Protein AF-A0A0F2N9I6-F1 (afdb_monomer)

Foldseek 3Di:
DVVVVVQLVVLLVVLLVVLCVVCVVVVHNVCSVVSSVVSSVVLVVCVVVVHDSDDDPVVPPPPPPPPPPPPCPPVNVVVVVVLLVLDDPVLSVLVVVQVPDPDRDDLVRSCVVVVHDSVVSVVSVVVSVVSSVVVVD

Mean predicted aligned error: 17.13 Å

Nearest PDB structures (foldseek):
  6lts-assembly1_F  TM=4.544E-01  e=5.034E-02  Thermus thermophilus HB8
  3f72-assembly3_E  TM=7.074E-01  e=1.226E+00  Staphylococcus aureus

Radius of gyration: 26.49 Å; Cα contacts (8 Å, |Δi|>4): 75; chains: 1; bounding box: 54×30×66 Å

Secondary structure (DSSP, 8-state):
--HHHHHHHHHHHHHHHHHHHHHHHTT-GGGHHHHHHHHHHHHHHHHHTT------GGG--------------HHHHHHHHHHGGGS-HHHHHHHHHHHT-SS---HHHHHHHTT--HHHHHHHHHHHHHHHHHH--

pLDDT: mean 81.35, std 15.27, range [44.94, 95.0]

Sequence (137 aa):
MVGDYEDLYQEAAIASVKALITSRKKESPERFIPFFRVIFKTSCIKLASGIQTVHCLEDYLLLCPEEPNEETSEPENIEIEQALQAVSKRQREICRWLLQQSTPASTPDIAREFNISRRHACRVVSESIQKIEGAIR

Solvent-accessible surface area (backbone atoms only — n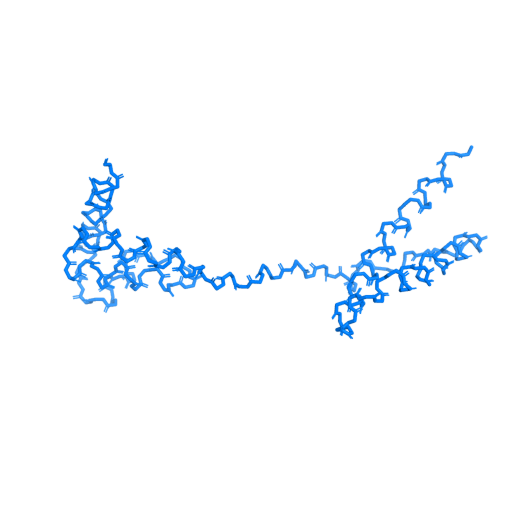ot comparable to full-atom values): 7940 Å² total; per-residue (Å²): 128,70,63,68,56,55,53,50,50,52,44,44,52,54,21,46,54,54,13,49,53,50,15,57,78,64,80,35,67,88,44,26,64,63,43,22,54,55,45,30,52,51,42,53,53,32,50,77,66,74,39,82,71,80,74,66,74,80,84,58,72,73,70,66,75,73,67,71,76,72,70,68,49,72,68,56,55,52,53,51,57,55,49,44,63,58,41,56,73,72,52,35,55,53,51,53,55,59,73,68,47,96,55,94,79,48,51,64,53,52,10,63,75,70,73,44,54,49,68,55,35,47,50,49,51,56,54,44,51,54,36,35,62,64,67,76,110

Structure (mmCIF, N/CA/C/O backbone):
data_AF-A0A0F2N9I6-F1
#
_entry.id   AF-A0A0F2N9I6-F1
#
loop_
_atom_site.group_PDB
_atom_site.id
_atom_site.type_symbol
_atom_site.label_atom_id
_atom_site.label_alt_id
_atom_site.label_comp_id
_atom_site.label_asym_id
_atom_site.label_entity_id
_atom_site.label_seq_id
_atom_site.pdbx_PDB_ins_code
_atom_site.Cartn_x
_atom_site.Cartn_y
_atom_site.Cartn_z
_atom_site.occupancy
_atom_site.B_iso_or_equiv
_atom_site.auth_seq_id
_atom_site.auth_comp_id
_atom_site.auth_asym_id
_atom_site.auth_atom_id
_atom_site.pdbx_PDB_model_num
ATOM 1 N N . MET A 1 1 ? 30.137 15.015 -30.530 1.00 50.88 1 MET A N 1
ATOM 2 C CA . MET A 1 1 ? 28.817 14.396 -30.754 1.00 50.88 1 MET A CA 1
ATOM 3 C C . MET A 1 1 ? 28.275 14.022 -29.386 1.00 50.88 1 MET A C 1
ATOM 5 O O . MET A 1 1 ? 28.799 13.103 -28.783 1.00 50.88 1 MET A O 1
ATOM 9 N N . VAL A 1 2 ? 27.383 14.847 -28.831 1.00 45.75 2 VAL A N 1
ATOM 10 C CA . VAL A 1 2 ? 26.828 14.687 -27.467 1.00 45.75 2 VAL A CA 1
ATOM 11 C C . VAL A 1 2 ? 25.482 13.943 -27.501 1.00 45.75 2 VAL A C 1
ATOM 13 O O . VAL A 1 2 ? 25.128 13.307 -26.519 1.00 45.75 2 VAL A O 1
ATOM 16 N N . GLY A 1 3 ? 24.789 13.943 -28.652 1.00 57.62 3 GLY A N 1
ATOM 17 C CA . GLY A 1 3 ? 23.528 13.212 -28.856 1.00 57.62 3 GLY A CA 1
ATOM 18 C C . GLY A 1 3 ? 23.676 11.697 -28.698 1.00 57.62 3 GLY A C 1
ATOM 19 O O . GLY A 1 3 ? 22.945 11.097 -27.925 1.00 57.62 3 GLY A O 1
ATOM 20 N N . ASP A 1 4 ? 24.709 11.104 -29.303 1.00 69.88 4 ASP A N 1
ATOM 21 C CA . ASP A 1 4 ? 24.902 9.647 -29.298 1.00 69.88 4 ASP A CA 1
ATOM 22 C C . ASP A 1 4 ? 25.064 9.043 -27.892 1.00 69.88 4 ASP A C 1
ATOM 24 O O . ASP A 1 4 ? 24.695 7.893 -27.666 1.00 69.88 4 ASP A O 1
ATOM 28 N N . TYR A 1 5 ? 25.632 9.789 -26.937 1.00 78.25 5 TYR A N 1
ATOM 29 C CA . TYR A 1 5 ? 25.841 9.286 -25.575 1.00 78.25 5 TYR A CA 1
ATOM 30 C C . TYR A 1 5 ? 24.554 9.316 -24.746 1.00 78.25 5 TYR A C 1
ATOM 32 O O . TYR A 1 5 ? 24.258 8.350 -24.044 1.00 78.25 5 TYR A O 1
ATOM 40 N N . GLU A 1 6 ? 23.783 10.398 -24.852 1.00 82.88 6 GLU A N 1
ATOM 41 C CA . GLU A 1 6 ? 22.491 10.518 -24.173 1.00 82.88 6 GLU A CA 1
ATOM 42 C C . GLU A 1 6 ? 21.480 9.508 -24.721 1.00 82.88 6 GLU A C 1
ATOM 44 O O . GLU A 1 6 ? 20.796 8.845 -23.942 1.00 82.88 6 GLU A O 1
ATOM 49 N N . ASP A 1 7 ? 21.462 9.292 -26.038 1.00 82.12 7 ASP A N 1
ATOM 50 C CA . ASP A 1 7 ? 20.601 8.290 -26.672 1.00 82.12 7 ASP A CA 1
ATOM 51 C C . ASP A 1 7 ? 20.946 6.872 -26.186 1.00 82.12 7 ASP A C 1
ATOM 53 O O . ASP A 1 7 ? 20.066 6.086 -25.827 1.00 82.12 7 ASP A O 1
ATOM 57 N N . LEU A 1 8 ? 22.241 6.545 -26.088 1.00 86.12 8 LEU A N 1
ATOM 58 C CA . LEU A 1 8 ? 22.693 5.267 -25.531 1.00 86.12 8 LEU A CA 1
ATOM 59 C C . LEU A 1 8 ? 22.327 5.114 -24.052 1.00 86.12 8 LEU A C 1
ATOM 61 O O . LEU A 1 8 ? 21.937 4.024 -23.628 1.00 86.12 8 LEU A O 1
ATOM 65 N N . TYR A 1 9 ? 22.454 6.180 -23.262 1.00 88.62 9 TYR A N 1
ATOM 66 C CA . TYR A 1 9 ? 22.112 6.159 -21.844 1.00 88.62 9 TYR A CA 1
ATOM 67 C C . TYR A 1 9 ? 20.609 5.943 -21.629 1.00 88.62 9 TYR A C 1
ATOM 69 O O . TYR A 1 9 ? 20.208 5.095 -20.827 1.00 88.62 9 TYR A O 1
ATOM 77 N N . GLN A 1 10 ? 19.771 6.642 -22.395 1.00 86.69 10 GLN A N 1
ATOM 78 C CA . GLN A 1 10 ? 18.320 6.478 -22.355 1.00 86.69 10 GLN A CA 1
ATOM 79 C C . GLN A 1 10 ? 17.898 5.070 -22.788 1.00 86.69 10 GLN A C 1
ATOM 81 O O . GLN A 1 10 ? 17.104 4.426 -22.097 1.00 86.69 10 GLN A O 1
ATOM 86 N N . GLU A 1 11 ? 18.480 4.532 -23.861 1.00 87.06 11 GLU A N 1
ATOM 87 C CA . GLU A 1 11 ? 18.209 3.153 -24.277 1.00 87.06 11 GLU A CA 1
ATOM 88 C C . GLU A 1 11 ? 18.671 2.125 -23.241 1.00 87.06 11 GLU A C 1
ATOM 90 O O . GLU A 1 11 ? 18.000 1.109 -23.039 1.00 87.06 11 GLU A O 1
ATOM 95 N N . ALA A 1 12 ? 19.774 2.378 -22.532 1.00 90.88 12 ALA A N 1
ATOM 96 C CA . ALA A 1 12 ? 20.212 1.523 -21.434 1.00 90.88 12 ALA A CA 1
ATOM 97 C C . ALA A 1 12 ? 19.216 1.564 -20.266 1.00 90.88 12 ALA A C 1
ATOM 99 O O . ALA A 1 12 ? 18.872 0.517 -19.709 1.00 90.88 12 ALA A O 1
ATOM 100 N N . ALA A 1 13 ? 18.695 2.739 -19.914 1.00 90.62 13 ALA A N 1
ATOM 101 C CA . ALA A 1 13 ? 17.681 2.872 -18.872 1.00 90.62 13 ALA A CA 1
ATOM 102 C C . ALA A 1 13 ? 16.390 2.118 -19.244 1.00 90.62 13 ALA A C 1
ATOM 104 O O . ALA A 1 13 ? 15.904 1.288 -18.470 1.00 90.62 13 ALA A O 1
ATOM 105 N N . ILE A 1 14 ? 15.890 2.310 -20.468 1.00 88.56 14 ILE A N 1
ATOM 106 C CA . ILE A 1 14 ? 14.700 1.617 -20.982 1.00 88.56 14 ILE A CA 1
ATOM 107 C C . ILE A 1 14 ? 14.922 0.099 -21.011 1.00 88.56 14 ILE A C 1
ATOM 109 O O . ILE A 1 14 ? 14.067 -0.672 -20.563 1.00 88.56 14 ILE A O 1
ATOM 113 N N . ALA A 1 15 ? 16.074 -0.356 -21.509 1.00 90.50 15 ALA A N 1
ATOM 114 C CA . ALA A 1 15 ? 16.402 -1.775 -21.566 1.00 90.50 15 ALA A CA 1
ATOM 115 C C . ALA A 1 15 ? 16.494 -2.407 -20.172 1.00 90.50 15 ALA A C 1
ATOM 117 O O . ALA A 1 15 ? 16.074 -3.552 -19.995 1.00 90.50 15 ALA A O 1
ATOM 118 N N . SER A 1 16 ? 16.992 -1.665 -19.180 1.00 91.38 16 SER A N 1
ATOM 119 C CA . SER A 1 16 ? 17.073 -2.113 -17.784 1.00 91.38 16 SER A CA 1
ATOM 120 C C . SER A 1 16 ? 15.684 -2.343 -17.197 1.00 91.38 16 SER A C 1
ATOM 122 O O . SER A 1 16 ? 15.416 -3.404 -16.634 1.00 91.38 16 SER A O 1
ATOM 124 N N . VAL A 1 17 ? 14.761 -1.404 -17.404 1.00 90.62 17 VAL A N 1
ATOM 125 C CA . VAL A 1 17 ? 13.373 -1.535 -16.938 1.00 90.62 17 VAL A CA 1
ATOM 126 C C . VAL A 1 17 ? 12.667 -2.707 -17.628 1.00 90.62 17 VAL A C 1
ATOM 128 O O . VAL A 1 17 ? 12.058 -3.545 -16.962 1.00 90.62 17 VAL A O 1
ATOM 131 N N . LYS A 1 18 ? 12.813 -2.850 -18.952 1.00 88.88 18 LYS A N 1
ATOM 132 C CA . LYS A 1 18 ? 12.252 -3.994 -19.696 1.00 88.88 18 LYS A CA 1
ATOM 133 C C . LYS A 1 18 ? 12.823 -5.331 -19.216 1.00 88.88 18 LYS A C 1
ATOM 135 O O . LYS A 1 18 ? 12.078 -6.309 -19.102 1.00 88.88 18 LYS A O 1
ATOM 140 N N . ALA A 1 19 ? 14.120 -5.384 -18.918 1.00 90.31 19 ALA A N 1
ATOM 141 C CA . ALA A 1 19 ? 14.773 -6.577 -18.392 1.00 90.31 19 ALA A CA 1
ATOM 142 C C . ALA A 1 19 ? 14.267 -6.946 -16.996 1.00 90.31 19 ALA A C 1
ATOM 144 O O . ALA A 1 19 ? 14.024 -8.125 -16.749 1.00 90.31 19 ALA A O 1
ATOM 145 N N . LEU A 1 20 ? 14.044 -5.957 -16.124 1.00 89.94 20 LEU A N 1
ATOM 146 C CA . LEU A 1 20 ? 13.479 -6.151 -14.788 1.00 89.94 20 LEU A CA 1
ATOM 147 C C . LEU A 1 20 ? 12.052 -6.705 -14.850 1.00 89.94 20 LEU A C 1
ATOM 149 O O . LEU A 1 20 ? 11.730 -7.684 -14.181 1.00 89.94 20 LEU A O 1
ATOM 153 N N . ILE A 1 21 ? 11.198 -6.111 -15.686 1.00 87.44 21 ILE A N 1
ATOM 154 C CA . ILE A 1 21 ? 9.820 -6.585 -15.873 1.00 87.44 21 ILE A CA 1
ATOM 155 C C . ILE A 1 21 ? 9.828 -8.015 -16.421 1.00 87.44 21 ILE A C 1
ATOM 157 O O . ILE A 1 21 ? 9.075 -8.866 -15.954 1.00 87.44 21 ILE A O 1
ATOM 161 N N . THR A 1 22 ? 10.692 -8.299 -17.397 1.00 87.31 22 THR A N 1
ATOM 162 C CA . THR A 1 22 ? 10.774 -9.625 -18.024 1.00 87.31 22 THR A CA 1
ATOM 163 C C . THR A 1 22 ? 11.303 -10.683 -17.061 1.00 87.31 22 THR A C 1
ATOM 165 O O . THR A 1 22 ? 10.758 -11.785 -17.027 1.00 87.31 22 THR A O 1
ATOM 168 N N . SER A 1 23 ? 12.335 -10.370 -16.271 1.00 89.00 23 SER A N 1
ATOM 169 C CA . SER A 1 23 ? 12.891 -11.307 -15.291 1.00 89.00 23 SER A CA 1
ATOM 170 C C . SER A 1 23 ? 11.887 -11.623 -14.184 1.00 89.00 23 SER A C 1
ATOM 172 O O . SER A 1 23 ? 11.768 -12.788 -13.811 1.00 89.00 23 SER A O 1
ATOM 174 N N . ARG A 1 24 ? 11.106 -10.628 -13.734 1.00 87.06 24 ARG A N 1
ATOM 175 C CA . ARG A 1 24 ? 10.003 -10.820 -12.780 1.00 87.06 24 ARG A CA 1
ATOM 176 C C . ARG A 1 24 ? 8.855 -11.644 -13.366 1.00 87.06 24 ARG A C 1
ATOM 178 O O . ARG A 1 24 ? 8.474 -12.639 -12.766 1.00 87.06 24 ARG A O 1
ATOM 185 N N . LYS A 1 25 ? 8.348 -11.293 -14.557 1.00 84.81 25 LYS A N 1
ATOM 186 C CA . LYS A 1 25 ? 7.247 -12.025 -15.226 1.00 84.81 25 LYS A CA 1
ATOM 187 C C . LYS A 1 25 ? 7.574 -13.494 -15.512 1.00 84.81 25 LYS A C 1
ATOM 189 O O . LYS A 1 25 ? 6.661 -14.294 -15.668 1.00 84.81 25 LYS A O 1
ATOM 194 N N . LYS A 1 26 ? 8.858 -13.834 -15.647 1.00 86.75 26 LYS A N 1
ATOM 195 C CA . LYS A 1 26 ? 9.337 -15.201 -15.894 1.00 86.75 26 LYS A CA 1
ATOM 196 C C . LYS A 1 26 ? 9.847 -15.913 -14.638 1.00 86.75 26 LYS A C 1
ATOM 198 O O . LYS A 1 26 ? 10.435 -16.978 -14.783 1.00 86.75 26 LYS A O 1
ATOM 203 N N . GLU A 1 27 ? 9.670 -15.315 -13.457 1.00 87.56 27 GLU A N 1
ATOM 204 C CA . GLU A 1 27 ? 10.126 -15.862 -12.168 1.00 87.56 27 GLU A CA 1
ATOM 205 C C . GLU A 1 27 ? 11.622 -16.238 -12.161 1.00 87.56 27 GLU A C 1
ATOM 207 O O . GLU A 1 27 ? 12.051 -17.178 -11.502 1.00 87.56 27 GLU A O 1
ATOM 212 N N . SER A 1 28 ? 12.437 -15.493 -12.914 1.00 89.94 28 SER A N 1
ATOM 213 C CA . SER A 1 28 ? 13.867 -15.769 -13.112 1.00 89.94 28 SER A CA 1
ATOM 214 C C . SER A 1 28 ? 14.706 -14.503 -12.874 1.00 89.94 28 SER A C 1
ATOM 216 O O . SER A 1 28 ? 15.226 -13.915 -13.836 1.00 89.94 28 SER A O 1
ATOM 218 N N . PRO A 1 29 ? 14.794 -13.999 -11.628 1.00 85.88 29 PRO A N 1
ATOM 219 C CA . PRO A 1 29 ? 15.498 -12.756 -11.304 1.00 85.88 29 PRO A CA 1
ATOM 220 C C . PRO A 1 29 ? 16.995 -12.807 -11.649 1.00 85.88 29 PRO A C 1
ATOM 222 O O . PRO A 1 29 ? 17.562 -11.810 -12.096 1.00 85.88 29 PRO A O 1
ATOM 225 N N . GLU A 1 30 ? 17.624 -13.978 -11.548 1.00 92.12 30 GLU A N 1
ATOM 226 C CA . GLU A 1 30 ? 19.026 -14.227 -11.895 1.00 92.12 30 GLU A CA 1
ATOM 227 C C . GLU A 1 30 ? 19.333 -13.985 -13.383 1.00 92.12 30 GLU A C 1
ATOM 229 O O . GLU A 1 30 ? 20.476 -13.723 -13.765 1.00 92.12 30 GLU A O 1
ATOM 234 N N . ARG A 1 31 ? 18.304 -14.008 -14.241 1.00 91.50 31 ARG A N 1
ATOM 235 C CA . ARG A 1 31 ? 18.424 -13.757 -15.685 1.00 91.50 31 ARG A CA 1
ATOM 236 C C . ARG A 1 31 ? 18.288 -12.288 -16.072 1.00 91.50 31 ARG A C 1
ATOM 238 O O . ARG A 1 31 ? 18.323 -11.985 -17.266 1.00 91.50 31 ARG A O 1
ATOM 245 N N . PHE A 1 32 ? 18.197 -11.372 -15.106 1.00 93.50 32 PHE A N 1
ATOM 246 C CA . PHE A 1 32 ? 18.143 -9.930 -15.366 1.00 93.50 32 PHE A CA 1
ATOM 247 C C . PHE A 1 32 ? 19.265 -9.461 -16.307 1.00 93.50 32 PHE A C 1
ATOM 249 O O . PHE A 1 32 ? 18.986 -8.874 -17.350 1.00 93.50 32 PHE A O 1
ATOM 256 N N . ILE A 1 33 ? 20.527 -9.775 -15.986 1.00 94.62 33 ILE A N 1
ATOM 257 C CA . ILE A 1 33 ? 21.689 -9.343 -16.781 1.00 94.62 33 ILE A CA 1
ATOM 258 C C . ILE A 1 33 ? 21.649 -9.909 -18.216 1.00 94.62 33 ILE A C 1
ATOM 260 O O . ILE A 1 33 ? 21.830 -9.134 -19.160 1.00 94.62 33 ILE A O 1
ATOM 264 N N . PRO A 1 34 ? 21.387 -11.215 -18.435 1.00 94.31 34 PRO A N 1
ATOM 265 C CA . PRO A 1 34 ? 21.140 -11.752 -19.773 1.00 94.31 34 PRO A CA 1
ATOM 266 C C . PRO A 1 34 ? 20.025 -11.035 -20.547 1.00 94.31 34 PRO A C 1
ATOM 268 O O . PRO A 1 34 ? 20.234 -10.684 -21.710 1.00 94.31 34 PRO A O 1
ATOM 271 N N . PHE A 1 35 ? 18.868 -10.778 -19.923 1.00 91.81 35 PHE A N 1
ATOM 272 C CA . PHE A 1 35 ? 17.762 -10.074 -20.581 1.00 91.81 35 PHE A CA 1
ATOM 273 C C . PHE A 1 35 ? 18.142 -8.642 -20.950 1.00 91.81 35 PHE A C 1
ATOM 275 O O . PHE A 1 35 ? 17.936 -8.234 -22.093 1.00 91.81 35 PHE A O 1
ATOM 282 N N . PHE A 1 36 ? 18.766 -7.913 -20.025 1.00 94.75 36 PHE A N 1
ATOM 283 C CA . PHE A 1 36 ? 19.256 -6.561 -20.264 1.00 94.75 36 PHE A CA 1
ATOM 284 C C . PHE A 1 36 ? 20.200 -6.508 -21.464 1.00 94.75 36 PHE A C 1
ATOM 286 O O . PHE A 1 36 ? 19.981 -5.721 -22.381 1.00 94.75 36 PHE A O 1
ATOM 293 N N . ARG A 1 37 ? 21.205 -7.392 -21.512 1.00 95.00 37 ARG A N 1
ATOM 294 C CA . ARG A 1 37 ? 22.183 -7.424 -22.610 1.00 95.00 37 ARG A CA 1
ATOM 295 C C . ARG A 1 37 ? 21.523 -7.619 -23.970 1.00 95.00 37 ARG A C 1
ATOM 297 O O . ARG A 1 37 ? 21.895 -6.938 -24.921 1.00 95.00 37 ARG A O 1
ATOM 304 N N . VAL A 1 38 ? 20.565 -8.540 -24.071 1.00 93.06 38 VAL A N 1
ATOM 305 C CA . VAL A 1 38 ? 19.867 -8.815 -25.336 1.00 93.06 38 VAL A CA 1
ATOM 306 C C . VAL A 1 38 ? 19.014 -7.618 -25.755 1.00 93.06 38 VAL A C 1
ATOM 308 O O . VAL A 1 38 ? 19.092 -7.191 -26.908 1.00 93.06 38 VAL A O 1
ATOM 311 N N . ILE A 1 39 ? 18.238 -7.053 -24.828 1.00 90.81 39 ILE A N 1
ATOM 312 C CA . ILE A 1 39 ? 17.344 -5.923 -25.105 1.00 90.81 39 ILE A CA 1
ATOM 313 C C . ILE A 1 39 ? 18.159 -4.687 -25.497 1.00 90.81 39 ILE A C 1
ATOM 315 O O . ILE A 1 39 ? 17.927 -4.122 -26.563 1.00 90.81 39 ILE A O 1
ATOM 319 N N . PHE A 1 40 ? 19.164 -4.325 -24.698 1.00 93.00 40 PHE A N 1
ATOM 320 C CA . PHE A 1 40 ? 19.997 -3.150 -24.940 1.00 93.00 40 PHE A CA 1
ATOM 321 C C . PHE A 1 40 ? 20.772 -3.262 -26.254 1.00 93.00 40 PHE A C 1
ATOM 323 O O . PHE A 1 40 ? 20.724 -2.356 -27.079 1.00 93.00 40 PHE A O 1
ATOM 330 N N . LYS A 1 41 ? 21.409 -4.412 -26.520 1.00 91.88 41 LYS A N 1
ATOM 331 C CA . LYS A 1 41 ? 22.122 -4.629 -27.788 1.00 91.88 41 LYS A CA 1
ATOM 332 C C . LYS A 1 41 ? 21.190 -4.492 -28.993 1.00 91.88 41 LYS A C 1
ATOM 334 O O . LYS A 1 41 ? 21.584 -3.928 -30.010 1.00 91.88 41 LYS A O 1
ATOM 339 N N . THR A 1 42 ? 19.961 -4.992 -28.879 1.00 89.50 42 THR A N 1
ATOM 340 C CA . THR A 1 42 ? 18.955 -4.874 -29.941 1.00 89.50 42 THR A CA 1
ATOM 341 C C . THR A 1 42 ? 18.551 -3.416 -30.166 1.00 89.50 42 THR A C 1
ATOM 343 O O . THR A 1 42 ? 18.464 -2.992 -31.317 1.00 89.50 42 THR A O 1
ATOM 346 N N . SER A 1 43 ? 18.357 -2.638 -29.096 1.00 87.88 43 SER A N 1
ATOM 347 C CA . SER A 1 43 ? 18.123 -1.190 -29.180 1.00 87.88 43 SER A CA 1
ATOM 348 C C . SER A 1 43 ? 19.277 -0.461 -29.869 1.00 87.88 43 SER A C 1
ATOM 350 O O . SER A 1 43 ? 19.042 0.278 -30.819 1.00 87.88 43 SER A O 1
ATOM 352 N N . CYS A 1 44 ? 20.528 -0.733 -29.487 1.00 87.94 44 CYS A N 1
ATOM 353 C CA . CYS A 1 44 ? 21.691 -0.093 -30.109 1.00 87.94 44 CYS A CA 1
ATOM 354 C C . CYS A 1 44 ? 21.806 -0.408 -31.608 1.00 87.94 44 CYS A C 1
ATOM 356 O O . CYS A 1 44 ? 22.140 0.471 -32.397 1.00 87.94 44 CYS A O 1
ATOM 358 N N . ILE A 1 45 ? 21.507 -1.646 -32.023 1.00 88.50 45 ILE A N 1
ATOM 359 C CA . ILE A 1 45 ? 21.505 -2.025 -33.447 1.00 88.50 45 ILE A CA 1
ATOM 360 C C . ILE A 1 45 ? 20.419 -1.259 -34.210 1.00 88.50 45 ILE A C 1
ATOM 362 O O . ILE A 1 45 ? 20.668 -0.789 -35.320 1.00 88.50 45 ILE A O 1
ATOM 366 N N . LYS A 1 46 ? 19.226 -1.110 -33.623 1.00 84.88 46 LYS A N 1
ATOM 367 C CA . LYS A 1 46 ? 18.130 -0.336 -34.219 1.00 84.88 46 LYS A CA 1
ATOM 368 C C . LYS A 1 46 ? 18.494 1.143 -34.357 1.00 84.88 46 LYS A C 1
ATOM 370 O O . LYS A 1 46 ? 18.364 1.663 -35.462 1.00 84.88 46 LYS A O 1
ATOM 375 N N . LEU A 1 47 ? 19.041 1.765 -33.306 1.00 84.12 47 LEU A N 1
ATOM 376 C CA . LEU A 1 47 ? 19.545 3.144 -33.353 1.00 84.12 47 LEU A CA 1
ATOM 377 C C . LEU A 1 47 ? 20.583 3.329 -34.464 1.00 84.12 47 LEU A C 1
ATOM 379 O O . LEU A 1 47 ? 20.437 4.213 -35.302 1.00 84.12 47 LEU A O 1
ATOM 383 N N . ALA A 1 48 ? 21.586 2.449 -34.529 1.00 85.88 48 ALA A N 1
ATOM 384 C CA . ALA A 1 48 ? 22.623 2.500 -35.561 1.00 85.88 48 ALA A CA 1
ATOM 385 C C . ALA A 1 48 ? 22.070 2.302 -36.985 1.00 85.88 48 ALA A C 1
ATOM 387 O O . ALA A 1 48 ? 22.678 2.744 -37.956 1.00 85.88 48 ALA A O 1
ATOM 388 N N . SER A 1 49 ? 20.911 1.652 -37.110 1.00 85.19 49 SER A N 1
ATOM 389 C CA . SER A 1 49 ? 20.207 1.447 -38.380 1.00 85.19 49 SER A CA 1
ATOM 390 C C . SER A 1 49 ? 19.220 2.576 -38.711 1.00 85.19 49 SER A C 1
ATOM 392 O O . SER A 1 49 ? 18.472 2.455 -39.678 1.00 85.19 49 SER A O 1
ATOM 394 N N . GLY A 1 50 ? 19.166 3.647 -37.908 1.00 80.31 50 GLY A N 1
ATOM 395 C CA . GLY A 1 50 ? 18.201 4.742 -38.063 1.00 80.31 50 GLY A CA 1
ATOM 396 C C . GLY A 1 50 ? 16.751 4.336 -37.776 1.00 80.31 50 GLY A C 1
ATOM 397 O O . GLY A 1 50 ? 15.821 5.046 -38.154 1.00 80.31 50 GLY A O 1
ATOM 398 N N . ILE A 1 51 ? 16.543 3.183 -37.133 1.00 79.06 51 ILE A N 1
ATOM 399 C CA . ILE A 1 51 ? 15.224 2.682 -36.757 1.00 79.06 51 ILE A CA 1
ATOM 400 C C . ILE A 1 51 ? 14.878 3.261 -35.393 1.00 79.06 51 ILE A C 1
ATOM 402 O O . ILE A 1 51 ? 15.600 3.049 -34.417 1.00 79.06 51 ILE A O 1
ATOM 406 N N . GLN A 1 52 ? 13.732 3.933 -35.316 1.00 73.25 52 GLN A N 1
ATOM 407 C CA . GLN A 1 52 ? 13.197 4.427 -34.057 1.00 73.25 52 GLN A CA 1
ATOM 408 C C . GLN A 1 52 ? 13.002 3.260 -33.074 1.00 73.25 52 GLN A C 1
ATOM 410 O O . GLN A 1 52 ? 12.273 2.301 -33.337 1.00 73.25 52 GLN A O 1
ATOM 415 N N . THR A 1 53 ? 13.692 3.321 -31.939 1.00 68.25 53 THR A N 1
ATOM 416 C CA . THR A 1 53 ? 13.669 2.302 -30.878 1.00 68.25 53 THR A CA 1
ATOM 417 C C . THR A 1 53 ? 12.423 2.373 -30.001 1.00 68.25 53 THR A C 1
ATOM 419 O O . THR A 1 53 ? 12.069 1.388 -29.343 1.00 68.25 53 THR A O 1
ATOM 422 N N . VAL A 1 54 ? 11.723 3.508 -30.030 1.00 61.84 54 VAL A N 1
ATOM 423 C CA . VAL A 1 54 ? 10.504 3.758 -29.263 1.00 61.84 54 VAL A CA 1
ATOM 424 C C . VAL A 1 54 ? 9.294 3.202 -30.015 1.00 61.84 54 VAL A C 1
ATOM 426 O O . VAL A 1 54 ? 8.663 3.891 -30.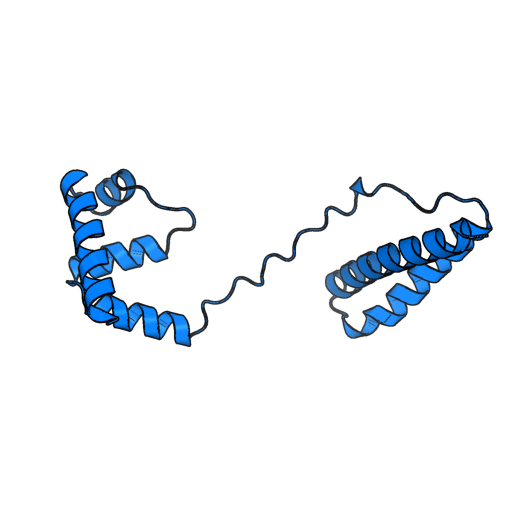808 1.00 61.84 54 VAL A O 1
ATOM 429 N N . HIS A 1 55 ? 8.946 1.945 -29.739 1.00 53.91 55 HIS A N 1
ATOM 430 C CA . HIS A 1 55 ? 7.553 1.513 -29.845 1.00 53.91 55 HIS A CA 1
ATOM 431 C C . HIS A 1 55 ? 6.898 1.805 -28.493 1.00 53.91 55 HIS A C 1
ATOM 433 O O . HIS A 1 55 ? 7.367 1.295 -27.476 1.00 53.91 55 HIS A O 1
ATOM 439 N N . CYS A 1 56 ? 5.909 2.699 -28.523 1.00 44.94 56 CYS A N 1
ATOM 440 C CA . CYS A 1 56 ? 4.970 3.111 -27.482 1.00 44.94 56 CYS A CA 1
ATOM 441 C C . CYS A 1 56 ? 5.266 2.660 -26.037 1.00 44.94 56 CYS A C 1
ATOM 443 O O . CYS A 1 56 ? 5.163 1.489 -25.678 1.00 44.94 56 CYS A O 1
ATOM 445 N N . LEU A 1 57 ? 5.481 3.653 -25.168 1.00 49.22 57 LEU A N 1
ATOM 446 C CA . LEU A 1 57 ? 5.356 3.543 -23.706 1.00 49.22 57 LEU A CA 1
ATOM 447 C C . LEU A 1 57 ? 3.964 3.051 -23.246 1.00 49.22 57 LEU A C 1
ATOM 449 O O . LEU A 1 57 ? 3.788 2.759 -22.069 1.00 49.22 57 LEU A O 1
ATOM 453 N N . GLU A 1 58 ? 2.992 2.936 -24.155 1.00 47.62 58 GLU A N 1
ATOM 454 C CA . GLU A 1 58 ? 1.601 2.568 -23.865 1.00 47.62 58 GLU A CA 1
ATOM 455 C C . GLU A 1 58 ? 1.429 1.112 -23.390 1.00 47.62 58 GLU A C 1
ATOM 457 O O . GLU A 1 58 ? 0.523 0.851 -22.604 1.00 47.62 58 GLU A O 1
ATOM 462 N N . ASP A 1 59 ? 2.332 0.184 -23.738 1.00 47.31 59 ASP A N 1
ATOM 463 C CA . ASP A 1 59 ? 2.245 -1.221 -23.280 1.00 47.31 59 ASP A CA 1
ATOM 464 C C . ASP A 1 59 ? 3.017 -1.505 -21.980 1.00 47.31 59 ASP A C 1
ATOM 466 O O . ASP A 1 59 ? 2.916 -2.589 -21.394 1.00 47.31 59 ASP A O 1
ATOM 470 N N . TYR A 1 60 ? 3.792 -0.530 -21.508 1.00 48.50 60 TYR A N 1
ATOM 471 C CA . TYR A 1 60 ? 4.462 -0.584 -20.216 1.00 48.50 60 TYR A CA 1
ATOM 472 C C . TYR A 1 60 ? 3.852 0.478 -19.312 1.00 48.50 60 TYR A C 1
ATOM 474 O O . TYR A 1 60 ? 4.544 1.374 -18.832 1.00 48.50 60 TYR A O 1
ATOM 482 N N . LEU A 1 61 ? 2.554 0.333 -19.020 1.00 49.97 61 LEU A N 1
ATOM 483 C CA . LEU A 1 61 ? 2.071 0.675 -17.688 1.00 49.97 61 LEU A CA 1
ATOM 484 C C . LEU A 1 61 ? 3.015 -0.036 -16.721 1.00 49.97 61 LEU A C 1
ATOM 486 O O . LEU A 1 61 ? 2.940 -1.252 -16.524 1.00 49.97 61 LEU A O 1
ATOM 490 N N . LEU A 1 62 ? 3.984 0.720 -16.206 1.00 49.72 62 LEU A N 1
ATOM 491 C CA . LEU A 1 62 ? 4.718 0.364 -15.016 1.00 49.72 62 LEU A CA 1
ATOM 492 C C . LEU A 1 62 ? 3.632 0.224 -13.966 1.00 49.72 62 LEU A C 1
ATOM 494 O O . LEU A 1 62 ? 3.211 1.208 -13.366 1.00 49.72 62 LEU A O 1
ATOM 498 N N . LEU A 1 63 ? 3.120 -0.997 -13.810 1.00 53.06 63 LEU A N 1
ATOM 499 C CA . LEU A 1 63 ? 2.540 -1.408 -12.556 1.00 53.06 63 LEU A CA 1
ATOM 500 C C . LEU A 1 63 ? 3.621 -1.006 -11.562 1.00 53.06 63 LEU A C 1
ATOM 502 O O . LEU A 1 63 ? 4.713 -1.591 -11.568 1.00 53.06 63 LEU A O 1
ATOM 506 N N . CYS A 1 64 ? 3.362 0.060 -10.795 1.00 49.56 64 CYS A N 1
ATOM 507 C CA . CYS A 1 64 ? 4.054 0.242 -9.535 1.00 4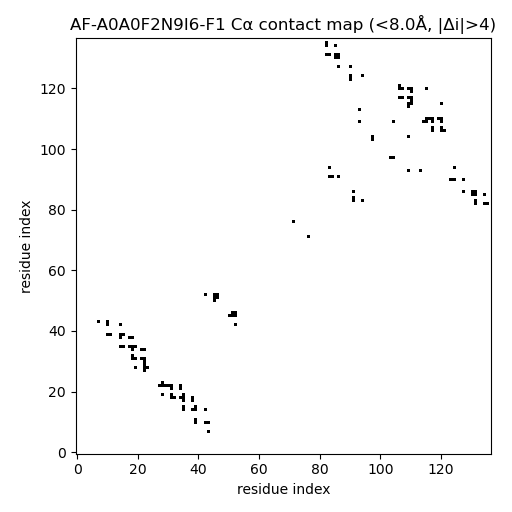9.56 64 CYS A CA 1
ATOM 508 C C . CYS A 1 64 ? 4.113 -1.155 -8.924 1.00 49.56 64 CYS A C 1
ATOM 510 O O . CYS A 1 64 ? 3.108 -1.875 -9.021 1.00 49.56 64 CYS A O 1
ATOM 512 N N . PRO A 1 65 ? 5.260 -1.588 -8.375 1.00 53.81 65 PRO A N 1
ATOM 513 C CA . PRO A 1 65 ? 5.195 -2.724 -7.484 1.00 53.81 65 PRO A CA 1
ATOM 514 C C . PRO A 1 65 ? 4.027 -2.396 -6.557 1.00 53.81 65 PRO A C 1
ATOM 516 O O . PRO A 1 65 ? 4.028 -1.329 -5.941 1.00 53.81 65 PRO A O 1
ATOM 519 N N . GLU A 1 66 ? 2.984 -3.227 -6.554 1.00 54.97 66 GLU A N 1
ATOM 520 C CA . GLU A 1 66 ? 2.229 -3.357 -5.325 1.00 54.97 66 GLU A CA 1
ATOM 521 C C . GLU A 1 66 ? 3.341 -3.600 -4.313 1.00 54.97 66 GLU A C 1
ATOM 523 O O . GLU A 1 66 ? 4.086 -4.582 -4.445 1.00 54.97 66 GLU A O 1
ATOM 528 N N . GLU A 1 67 ? 3.583 -2.596 -3.458 1.00 55.12 67 GLU A N 1
ATOM 529 C CA . GLU A 1 67 ? 4.349 -2.774 -2.232 1.00 55.12 67 GLU A CA 1
ATOM 530 C C . GLU A 1 67 ? 3.928 -4.157 -1.750 1.00 55.12 67 GLU A C 1
ATOM 532 O O . GLU A 1 67 ? 2.710 -4.382 -1.674 1.00 55.12 67 GLU A O 1
ATOM 537 N N . PRO A 1 68 ? 4.864 -5.123 -1.630 1.00 46.84 68 PRO A N 1
ATOM 538 C CA . PRO A 1 68 ? 4.499 -6.465 -1.213 1.00 46.84 68 PRO A CA 1
ATOM 539 C C . PRO A 1 68 ? 3.677 -6.237 0.028 1.00 46.84 68 PRO A C 1
ATOM 541 O O . PRO A 1 68 ? 4.228 -5.643 0.945 1.00 46.84 68 PRO A O 1
ATOM 544 N N . ASN A 1 69 ? 2.376 -6.550 -0.056 1.00 50.66 69 ASN A N 1
ATOM 545 C CA . ASN A 1 69 ? 1.377 -6.239 0.952 1.00 50.66 69 ASN A CA 1
ATOM 546 C C . ASN A 1 69 ? 2.080 -6.497 2.271 1.00 50.66 69 ASN A C 1
ATOM 548 O O . ASN A 1 69 ? 2.405 -7.664 2.507 1.00 50.66 69 ASN A O 1
ATOM 552 N N . GLU A 1 70 ? 2.525 -5.431 2.955 1.00 49.03 70 GLU A N 1
ATOM 553 C CA . GLU A 1 70 ? 3.442 -5.589 4.074 1.00 49.03 70 GLU A CA 1
ATOM 554 C C . GLU A 1 70 ? 2.580 -6.364 5.044 1.00 49.03 70 GLU A C 1
ATOM 556 O O . GLU A 1 70 ? 1.611 -5.830 5.586 1.00 49.03 70 GLU A O 1
ATOM 561 N N . GLU A 1 71 ? 2.823 -7.674 5.127 1.00 53.78 71 GLU A N 1
ATOM 562 C CA . GLU A 1 71 ? 2.296 -8.500 6.184 1.00 53.78 71 GLU A CA 1
ATOM 563 C C . GLU A 1 71 ? 2.813 -7.782 7.406 1.00 53.78 71 GLU A C 1
ATOM 565 O O . GLU A 1 71 ? 4.012 -7.833 7.682 1.00 53.78 71 GLU A O 1
ATOM 570 N N . THR A 1 72 ? 1.919 -6.982 7.995 1.00 53.69 72 THR A N 1
ATOM 571 C CA . THR A 1 72 ? 2.190 -6.036 9.065 1.00 53.69 72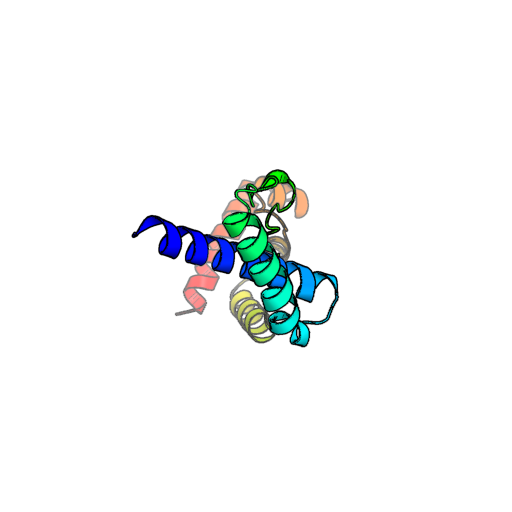 THR A CA 1
ATOM 572 C C . THR A 1 72 ? 3.099 -6.771 10.008 1.00 53.69 72 THR A C 1
ATOM 574 O O . THR A 1 72 ? 2.693 -7.813 10.540 1.00 53.69 72 THR A O 1
ATOM 577 N N . SER A 1 73 ? 4.360 -6.340 10.051 1.00 56.19 73 SER A N 1
ATOM 578 C CA . SER A 1 73 ? 5.421 -7.173 10.591 1.00 56.19 73 SER A CA 1
ATOM 579 C C . SER A 1 73 ? 4.974 -7.637 11.981 1.00 56.19 73 SER A C 1
ATOM 581 O O . SER A 1 73 ? 4.404 -6.848 12.732 1.00 56.19 73 SER A O 1
ATOM 583 N N . GLU A 1 74 ? 5.116 -8.924 12.331 1.00 57.31 74 GLU A N 1
ATOM 584 C CA . GLU A 1 74 ? 4.702 -9.417 13.660 1.00 57.31 74 GLU A CA 1
ATOM 585 C C . GLU A 1 74 ? 5.046 -8.465 14.836 1.00 57.31 74 GLU A C 1
ATOM 587 O O . GLU A 1 74 ? 4.201 -8.332 15.727 1.00 57.31 74 GLU A O 1
ATOM 592 N N . PRO A 1 75 ? 6.195 -7.743 14.857 1.00 60.06 75 PRO A N 1
ATOM 593 C CA . PRO A 1 75 ? 6.445 -6.712 15.870 1.00 60.06 75 PRO A CA 1
ATOM 594 C C . PRO A 1 75 ? 5.433 -5.548 15.892 1.00 60.06 75 PRO A C 1
ATOM 596 O O . PRO A 1 75 ? 5.022 -5.147 16.980 1.00 60.06 75 PRO A O 1
ATOM 599 N N . GLU A 1 76 ? 4.964 -5.041 14.750 1.00 64.62 76 GLU A N 1
ATOM 600 C CA . GLU A 1 76 ? 3.970 -3.953 14.683 1.00 64.62 76 GLU A CA 1
ATOM 601 C C . GLU A 1 76 ? 2.617 -4.373 15.272 1.00 64.62 76 GLU A C 1
ATOM 603 O O . GLU A 1 76 ? 1.986 -3.616 16.013 1.00 64.62 76 GLU A O 1
ATOM 608 N N . ASN A 1 77 ? 2.186 -5.613 15.025 1.00 72.81 77 ASN A N 1
ATOM 609 C CA . ASN A 1 77 ? 0.951 -6.140 15.611 1.00 72.81 77 ASN A CA 1
ATOM 610 C C . ASN A 1 77 ? 1.035 -6.253 17.144 1.00 72.81 77 ASN A C 1
ATOM 612 O O . ASN A 1 77 ? 0.041 -6.022 17.841 1.00 72.81 77 ASN A O 1
ATOM 616 N N . ILE A 1 78 ? 2.215 -6.571 17.685 1.00 76.75 78 ILE A N 1
ATOM 617 C CA . ILE A 1 78 ? 2.442 -6.641 19.135 1.00 76.75 78 ILE A CA 1
ATOM 618 C C . ILE A 1 78 ? 2.362 -5.243 19.760 1.00 76.75 78 ILE A C 1
ATOM 620 O O . ILE A 1 78 ? 1.699 -5.075 20.786 1.00 76.75 78 ILE A O 1
ATOM 624 N N . GLU A 1 79 ? 2.988 -4.238 19.147 1.00 82.81 79 GLU A N 1
ATOM 625 C CA . GLU A 1 79 ? 2.958 -2.850 19.630 1.00 82.81 79 GLU A CA 1
ATOM 626 C C . GLU A 1 79 ? 1.541 -2.258 19.594 1.00 82.81 79 GLU A C 1
ATOM 628 O O . GLU A 1 79 ? 1.095 -1.639 20.566 1.00 82.81 79 GLU A O 1
ATOM 633 N N . ILE A 1 80 ? 0.785 -2.524 18.524 1.00 83.81 80 ILE A N 1
ATOM 634 C CA . ILE A 1 80 ? -0.621 -2.117 18.402 1.00 83.81 80 ILE A CA 1
ATOM 635 C C . ILE A 1 80 ? -1.465 -2.746 19.516 1.00 83.81 80 ILE A C 1
ATOM 637 O O . ILE A 1 80 ? -2.224 -2.050 20.195 1.00 83.81 80 ILE A O 1
ATOM 641 N N . GLU A 1 81 ? -1.335 -4.054 19.752 1.00 84.88 81 GLU A N 1
ATOM 642 C CA . GLU A 1 81 ? -2.103 -4.738 20.797 1.00 84.88 81 GLU A CA 1
ATOM 643 C C . GLU A 1 81 ? -1.740 -4.257 22.209 1.00 84.88 81 GLU A C 1
ATOM 645 O O . GLU A 1 81 ? -2.620 -4.193 23.076 1.00 84.88 81 GLU A O 1
ATOM 650 N N . GLN A 1 82 ? -0.485 -3.864 22.444 1.00 85.44 82 GLN A N 1
ATOM 651 C CA . GLN A 1 82 ? -0.057 -3.235 23.695 1.00 85.44 82 GLN A CA 1
ATOM 652 C C . GLN A 1 82 ? -0.677 -1.844 23.871 1.00 85.44 82 GLN A C 1
ATOM 654 O O . GLN A 1 82 ? -1.273 -1.577 24.917 1.00 85.44 82 GLN A O 1
ATOM 659 N N . ALA A 1 83 ? -0.629 -0.987 22.848 1.00 86.06 83 ALA A N 1
ATOM 660 C CA . ALA A 1 83 ? -1.241 0.344 22.883 1.00 86.06 83 ALA A CA 1
ATOM 661 C C . ALA A 1 83 ? -2.759 0.267 23.134 1.00 86.06 83 ALA A C 1
ATOM 663 O O . ALA A 1 83 ? -3.333 1.020 23.926 1.00 86.06 83 ALA A O 1
ATOM 664 N N . LEU A 1 84 ? -3.418 -0.723 22.531 1.00 88.62 84 LEU A N 1
ATOM 665 C CA . LEU A 1 84 ? -4.837 -1.001 22.721 1.00 88.62 84 LEU A CA 1
ATOM 666 C C . LEU A 1 84 ? -5.202 -1.481 24.139 1.00 88.62 84 LEU A C 1
ATOM 668 O O . LEU A 1 84 ? -6.388 -1.455 24.499 1.00 88.62 84 LEU A O 1
ATOM 672 N N . GLN A 1 85 ? -4.236 -1.873 24.981 1.00 89.19 85 GLN A N 1
ATOM 673 C CA . GLN A 1 85 ? -4.508 -2.167 26.394 1.00 89.19 85 GLN A CA 1
ATOM 674 C C . GLN A 1 85 ? -4.926 -0.929 27.194 1.00 89.19 85 GLN A C 1
ATOM 676 O O . GLN A 1 85 ? -5.670 -1.073 28.164 1.00 89.19 85 GLN A O 1
ATOM 681 N N . ALA A 1 86 ? -4.534 0.275 26.761 1.00 88.81 86 ALA A N 1
ATOM 682 C CA . ALA A 1 86 ? -4.851 1.533 27.441 1.00 88.81 86 ALA A CA 1
ATOM 683 C C . ALA A 1 86 ? -6.342 1.921 27.377 1.00 88.81 86 ALA A C 1
ATOM 685 O O . ALA A 1 86 ? -6.816 2.764 28.146 1.00 88.81 86 ALA A O 1
ATOM 686 N N . VAL A 1 87 ? -7.107 1.315 26.464 1.00 89.94 87 VAL A N 1
ATOM 687 C CA . VAL A 1 87 ? -8.529 1.613 26.260 1.00 89.94 87 VAL A CA 1
ATOM 688 C C . VAL A 1 87 ? -9.436 0.502 26.783 1.00 89.94 87 VAL A C 1
ATOM 690 O O . VAL A 1 87 ? -9.047 -0.661 26.925 1.00 89.94 87 VAL A O 1
ATOM 693 N N . SER A 1 88 ? -10.692 0.862 27.067 1.00 91.31 88 SER A N 1
ATOM 694 C CA . SER A 1 88 ? -11.698 -0.106 27.520 1.00 91.31 88 SER A CA 1
ATOM 695 C C . SER A 1 88 ? -11.985 -1.166 26.453 1.00 91.31 88 SER A C 1
ATOM 697 O O . SER A 1 88 ? -11.805 -0.927 25.261 1.00 91.31 88 SER A O 1
ATOM 699 N N . LYS A 1 89 ? -12.513 -2.325 26.862 1.00 89.12 89 LYS A N 1
ATOM 700 C CA . LYS A 1 89 ? -12.835 -3.437 25.950 1.00 89.12 89 LYS A CA 1
ATOM 701 C C . LYS A 1 89 ? -13.684 -3.001 24.747 1.00 89.12 89 LYS A C 1
ATOM 703 O O . LYS A 1 89 ? -13.375 -3.361 23.618 1.00 89.12 89 LYS A O 1
ATOM 708 N N . ARG A 1 90 ? -14.706 -2.170 24.980 1.00 88.06 90 ARG A N 1
ATOM 709 C CA . ARG A 1 90 ? -15.590 -1.675 23.914 1.00 88.06 90 ARG A CA 1
ATOM 710 C C . ARG A 1 90 ? -14.881 -0.716 22.956 1.00 88.06 90 ARG A C 1
ATOM 712 O O . ARG A 1 90 ? -15.104 -0.775 21.755 1.00 88.06 90 ARG A O 1
ATOM 719 N N . GLN A 1 91 ? -14.021 0.154 23.483 1.00 90.69 91 GLN A N 1
ATOM 720 C CA . GLN A 1 91 ? -13.186 1.045 22.672 1.00 90.69 91 GLN A CA 1
ATOM 721 C C . GLN A 1 91 ? -12.194 0.239 21.830 1.00 90.69 91 GLN A C 1
ATOM 723 O O . GLN A 1 91 ? -12.026 0.511 20.649 1.00 90.69 91 GLN A O 1
ATOM 728 N N . ARG A 1 92 ? -11.616 -0.813 22.414 1.00 92.06 92 ARG A N 1
ATOM 729 C CA . ARG A 1 92 ? -10.691 -1.720 21.739 1.00 92.06 92 ARG A CA 1
ATOM 730 C C . ARG A 1 92 ? -11.317 -2.423 20.540 1.00 92.06 92 ARG A C 1
ATOM 732 O O . ARG A 1 92 ? -10.689 -2.487 19.493 1.00 92.06 92 ARG A O 1
ATOM 739 N N . GLU A 1 93 ? -12.542 -2.925 20.682 1.00 92.00 93 GLU A N 1
ATOM 740 C CA . GLU A 1 93 ? -13.301 -3.530 19.574 1.00 92.00 93 GLU A CA 1
ATOM 741 C C . GLU A 1 93 ? -13.457 -2.550 18.404 1.00 92.00 93 GLU A C 1
ATOM 743 O O . GLU A 1 93 ? -13.212 -2.914 17.257 1.00 92.00 93 GLU A O 1
ATOM 748 N N . ILE A 1 94 ? -13.795 -1.293 18.704 1.00 91.75 94 ILE A N 1
ATOM 749 C CA . ILE A 1 94 ? -13.965 -0.240 17.698 1.00 91.75 94 ILE A CA 1
ATOM 750 C C . ILE A 1 94 ? -12.625 0.119 17.043 1.00 91.75 94 ILE A C 1
ATOM 752 O O . ILE A 1 94 ? -12.559 0.210 15.822 1.00 91.75 94 ILE A O 1
ATOM 756 N N . CYS A 1 95 ? -11.550 0.275 17.820 1.00 91.38 95 CYS A N 1
ATOM 757 C CA . CYS A 1 95 ? -10.222 0.560 17.276 1.00 91.38 95 CYS A CA 1
ATOM 758 C C . CYS A 1 95 ? -9.704 -0.581 16.389 1.00 91.38 95 CYS A C 1
ATOM 760 O O . CYS A 1 95 ? -9.200 -0.313 15.306 1.00 91.38 95 CYS A O 1
ATOM 762 N N . ARG A 1 96 ? -9.873 -1.849 16.793 1.00 91.12 96 ARG A N 1
ATOM 763 C CA . ARG A 1 96 ? -9.483 -2.999 15.957 1.00 91.12 96 ARG A CA 1
ATOM 764 C C . ARG A 1 96 ? -10.260 -3.041 14.653 1.00 91.12 96 ARG A C 1
ATOM 766 O O . ARG A 1 96 ? -9.666 -3.241 13.602 1.00 91.12 96 ARG A O 1
ATOM 773 N N . TRP A 1 97 ? -11.570 -2.818 14.719 1.00 93.44 97 TRP A N 1
ATOM 774 C CA . TRP A 1 97 ? -12.392 -2.757 13.518 1.00 93.44 97 TRP A CA 1
ATOM 775 C C . TRP A 1 97 ? -11.930 -1.640 12.578 1.00 93.44 97 TRP A C 1
ATOM 777 O O . TRP A 1 97 ? -11.837 -1.876 11.379 1.00 93.44 97 TRP A O 1
ATOM 787 N N . LEU A 1 98 ? -11.578 -0.461 13.108 1.00 91.62 98 LEU A N 1
ATOM 788 C CA . LEU A 1 98 ? -11.038 0.653 12.319 1.00 91.62 98 LEU A CA 1
ATOM 789 C C . LEU A 1 98 ? -9.713 0.307 11.628 1.00 91.62 98 LEU A C 1
ATOM 791 O O . LEU A 1 98 ? -9.540 0.655 10.465 1.00 91.62 98 LEU A O 1
ATOM 795 N N . LEU A 1 99 ? -8.808 -0.389 12.321 1.00 89.06 99 LEU A N 1
ATOM 796 C CA . LEU A 1 99 ? -7.511 -0.805 11.772 1.00 89.06 99 LEU A CA 1
ATOM 797 C C . LEU A 1 99 ? -7.636 -1.859 10.658 1.00 89.06 99 LEU A C 1
ATOM 799 O O . LEU A 1 99 ? -6.731 -1.997 9.848 1.00 89.06 99 LEU A O 1
ATOM 803 N N . GLN A 1 100 ? -8.758 -2.578 10.592 1.00 88.62 100 GLN A N 1
ATOM 804 C CA . GLN A 1 100 ? -9.029 -3.591 9.566 1.00 88.62 100 GLN A CA 1
ATOM 805 C C . GLN A 1 100 ? -9.684 -3.022 8.293 1.00 88.62 100 GLN A C 1
ATOM 807 O O . GLN A 1 100 ? -9.950 -3.775 7.357 1.00 88.62 100 GLN A O 1
ATOM 812 N N . GLN A 1 101 ? -9.992 -1.721 8.242 1.00 89.12 101 GLN A N 1
ATOM 813 C CA . GLN A 1 101 ? -10.686 -1.126 7.098 1.00 89.12 101 GLN A CA 1
ATOM 814 C C . GLN A 1 101 ? -9.721 -0.844 5.941 1.00 89.12 101 GLN A C 1
ATOM 816 O O . GLN A 1 101 ? -8.712 -0.169 6.113 1.00 89.12 101 GLN A O 1
ATOM 821 N N . SER A 1 102 ? -10.083 -1.275 4.730 1.00 84.00 102 SER A N 1
ATOM 822 C CA . SER A 1 102 ? -9.311 -1.005 3.505 1.00 84.00 102 SER A CA 1
ATOM 823 C C . SER A 1 102 ? -9.345 0.465 3.065 1.00 84.00 102 SER A C 1
ATOM 825 O O . SER A 1 102 ? -8.553 0.892 2.231 1.00 84.00 102 SER A O 1
ATOM 827 N N . THR A 1 103 ? -10.287 1.244 3.594 1.00 87.19 103 THR A N 1
ATOM 828 C CA . THR A 1 103 ? -10.427 2.686 3.360 1.00 87.19 103 THR A CA 1
ATOM 829 C C . THR A 1 103 ? -10.755 3.385 4.677 1.00 87.19 103 THR A C 1
ATOM 831 O O . THR A 1 103 ? -11.454 2.784 5.496 1.00 87.19 103 THR A O 1
ATO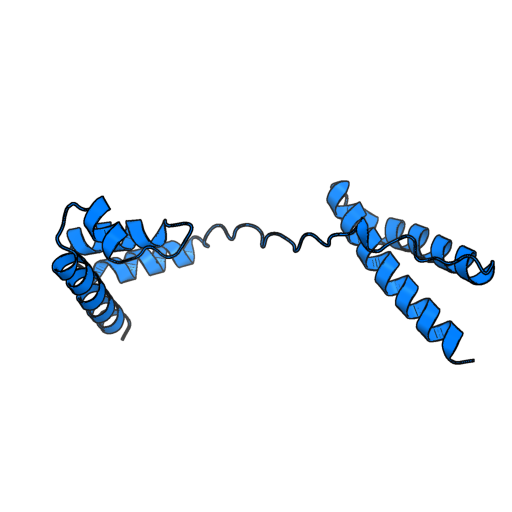M 834 N N . PRO A 1 104 ? -10.343 4.650 4.886 1.00 86.81 104 PRO A N 1
ATOM 835 C CA . PRO A 1 104 ? -10.633 5.374 6.122 1.00 86.81 104 PRO A CA 1
ATOM 836 C C . PRO A 1 104 ? -12.135 5.396 6.441 1.00 86.81 104 PRO A C 1
ATOM 838 O O . PRO A 1 104 ? -12.927 5.988 5.706 1.00 86.81 104 PRO A O 1
ATOM 841 N N . ALA A 1 105 ? -12.532 4.754 7.541 1.00 89.19 105 ALA A N 1
ATOM 842 C CA . ALA A 1 105 ? -13.926 4.720 7.967 1.00 89.19 105 ALA A CA 1
ATOM 843 C C . ALA A 1 105 ? -14.340 6.032 8.642 1.00 89.19 105 ALA A C 1
ATOM 845 O O . ALA A 1 105 ? -13.630 6.591 9.481 1.00 89.19 105 ALA A O 1
ATOM 846 N N . SER A 1 106 ? -15.531 6.515 8.295 1.00 92.19 106 SER A N 1
ATOM 847 C CA . SER A 1 106 ? -16.078 7.751 8.845 1.00 92.19 106 SER A CA 1
ATOM 848 C C . SER A 1 106 ? -16.825 7.511 10.167 1.00 92.19 106 SER A C 1
ATOM 850 O O . SER A 1 106 ? -17.258 6.401 10.480 1.00 92.19 106 SER A O 1
ATOM 852 N N . THR A 1 107 ? -17.053 8.561 10.965 1.00 91.00 107 THR A N 1
ATOM 853 C CA . THR A 1 107 ? -17.863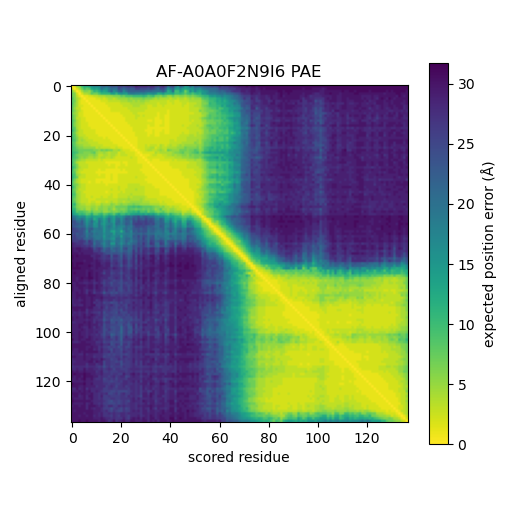 8.455 12.197 1.00 91.00 107 THR A CA 1
ATOM 854 C C . THR A 1 107 ? -19.277 7.890 11.961 1.00 91.00 107 THR A C 1
ATOM 856 O O . THR A 1 107 ? -19.750 7.111 12.794 1.00 91.00 107 THR A O 1
ATOM 859 N N . PRO A 1 108 ? -19.985 8.239 10.864 1.00 92.94 108 PRO A N 1
ATOM 860 C CA . PRO A 1 108 ? -21.212 7.550 10.468 1.00 92.94 108 PRO A CA 1
ATOM 861 C C . PRO A 1 108 ? -21.066 6.038 1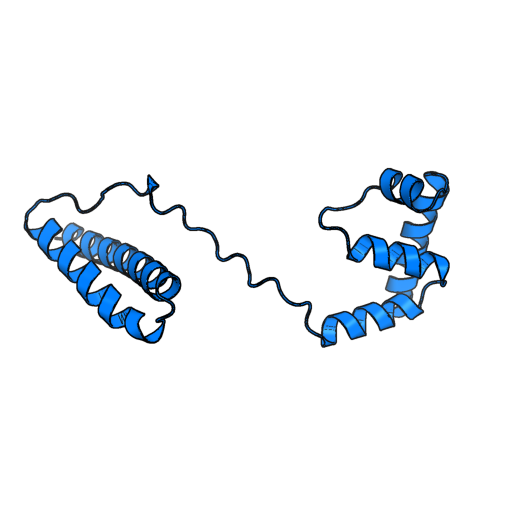0.264 1.00 92.94 108 PRO A C 1
ATOM 863 O O . PRO A 1 108 ? -21.986 5.311 10.637 1.00 92.94 108 PRO A O 1
ATOM 866 N N . ASP A 1 109 ? -19.945 5.564 9.715 1.00 92.50 109 ASP A N 1
ATOM 867 C CA . ASP A 1 109 ? -19.720 4.132 9.482 1.00 92.50 109 ASP A CA 1
ATOM 868 C C . ASP A 1 109 ? -19.576 3.381 10.804 1.00 92.50 109 ASP A C 1
ATOM 870 O O . ASP A 1 109 ? -20.253 2.378 11.010 1.00 92.50 109 ASP A O 1
ATOM 874 N N . ILE A 1 110 ? -18.817 3.939 11.753 1.00 92.69 110 ILE A N 1
ATOM 875 C CA . ILE A 1 110 ? -18.699 3.399 13.119 1.00 92.69 110 ILE A CA 1
ATOM 876 C C . ILE A 1 110 ? -20.073 3.353 13.802 1.00 92.69 110 ILE A C 1
ATOM 878 O O . ILE A 1 110 ? -20.432 2.375 14.454 1.00 92.69 110 ILE A O 1
ATOM 882 N N . ALA A 1 111 ? -20.854 4.429 13.671 1.00 92.50 111 ALA A N 1
ATOM 883 C CA . ALA A 1 111 ? -22.182 4.520 14.267 1.00 92.50 111 ALA A CA 1
ATOM 884 C C . ALA A 1 111 ? -23.126 3.431 13.740 1.00 92.50 111 ALA A C 1
ATOM 886 O O . ALA A 1 111 ? -23.861 2.829 14.524 1.00 92.50 111 ALA A O 1
ATOM 887 N N . ARG A 1 112 ? -23.073 3.166 12.428 1.00 94.00 112 ARG A N 1
ATOM 888 C CA . ARG A 1 112 ? -23.842 2.103 11.774 1.00 94.00 112 ARG A CA 1
ATOM 889 C C . ARG A 1 112 ? -23.375 0.721 12.225 1.00 94.00 112 ARG A C 1
ATOM 891 O O . ARG A 1 112 ? -24.213 -0.081 12.614 1.00 94.00 112 ARG A O 1
ATOM 898 N N . GLU A 1 113 ? -22.069 0.474 12.212 1.00 94.75 113 GLU A N 1
ATOM 899 C CA . GLU A 1 113 ? -21.491 -0.833 12.535 1.00 94.75 113 GLU A CA 1
ATOM 900 C C . GLU A 1 113 ? -21.772 -1.250 13.984 1.00 94.75 113 GLU A C 1
ATOM 902 O O . GLU A 1 113 ? -22.224 -2.357 14.264 1.00 94.75 113 GLU A O 1
ATOM 907 N N . PHE A 1 114 ? -21.555 -0.335 14.930 1.00 93.25 114 PHE A N 1
ATOM 908 C CA . PHE A 1 114 ? -21.669 -0.630 16.359 1.00 93.25 114 PHE A CA 1
ATOM 909 C C . PHE A 1 114 ? -23.041 -0.293 16.948 1.00 93.25 114 PHE A C 1
ATOM 911 O O . PHE A 1 114 ? -23.222 -0.421 18.163 1.00 93.25 114 PHE A O 1
ATOM 918 N N . ASN A 1 115 ? -23.989 0.131 16.104 1.00 93.88 115 ASN A N 1
ATOM 919 C CA . ASN A 1 115 ? -25.339 0.561 16.468 1.00 93.88 115 ASN A CA 1
ATOM 920 C C . ASN A 1 115 ? -25.352 1.598 17.609 1.00 93.88 115 ASN A C 1
ATOM 922 O O . ASN A 1 115 ? -26.028 1.452 18.629 1.00 93.88 115 ASN A O 1
ATOM 926 N N . ILE A 1 116 ? -24.548 2.649 17.450 1.00 93.00 116 ILE A N 1
ATOM 927 C CA . ILE A 1 116 ? -24.4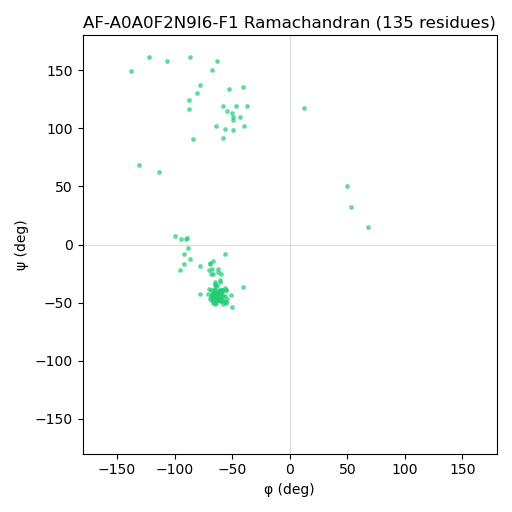09 3.752 18.409 1.00 93.00 116 ILE A CA 1
ATOM 928 C C . ILE A 1 116 ? -24.730 5.085 17.738 1.00 93.00 116 ILE A C 1
ATOM 930 O O . ILE A 1 116 ? -24.692 5.223 16.519 1.00 93.00 116 ILE A O 1
ATOM 934 N N . SER A 1 117 ? -25.016 6.121 18.528 1.00 94.75 117 SER A N 1
ATOM 935 C CA . SER A 1 117 ? -25.202 7.458 17.956 1.00 94.75 117 SER A CA 1
ATOM 936 C C . SER A 1 117 ? -23.889 8.010 17.387 1.00 94.75 117 SER A C 1
ATOM 938 O O . SER A 1 117 ? -22.810 7.762 17.927 1.00 94.75 117 SER A O 1
ATOM 940 N N . ARG A 1 118 ? -23.971 8.852 16.348 1.00 93.25 118 ARG A N 1
ATOM 941 C CA . ARG A 1 118 ? -22.794 9.527 15.761 1.00 93.25 118 ARG A CA 1
ATOM 942 C C . ARG A 1 118 ? -21.989 10.320 16.793 1.00 93.25 118 ARG A C 1
ATOM 944 O O . ARG A 1 118 ? -20.765 10.302 16.765 1.00 93.25 118 ARG A O 1
ATOM 951 N N . ARG A 1 119 ? -22.672 10.986 17.734 1.00 94.38 119 ARG A N 1
ATOM 952 C CA . ARG A 1 119 ? -22.018 11.713 18.837 1.00 94.38 119 ARG A CA 1
ATOM 953 C C . ARG A 1 119 ? -21.246 10.764 19.748 1.00 94.38 119 ARG A C 1
ATOM 955 O O . ARG A 1 119 ? -20.131 11.079 20.148 1.00 94.38 119 ARG A O 1
ATOM 962 N N . HIS A 1 120 ? -21.824 9.602 20.054 1.00 91.31 120 HIS A N 1
ATOM 963 C CA . HIS A 1 120 ? -21.154 8.587 20.857 1.00 91.31 120 HIS A CA 1
ATOM 964 C C . HIS A 1 120 ? -19.942 8.001 20.124 1.00 91.31 120 HIS A C 1
ATOM 966 O O . HIS A 1 120 ? -18.887 7.894 20.734 1.00 91.31 120 HIS A O 1
ATOM 972 N N . ALA A 1 121 ? -20.059 7.713 18.824 1.00 91.44 121 ALA A N 1
ATOM 973 C CA . ALA A 1 121 ? -18.946 7.248 17.997 1.00 91.44 121 ALA A CA 1
ATOM 974 C C . ALA A 1 121 ? -17.793 8.265 17.961 1.00 91.44 121 ALA A C 1
ATOM 976 O O . ALA A 1 121 ? -16.653 7.906 18.238 1.00 91.44 121 ALA A O 1
ATOM 977 N N . CYS A 1 122 ? -18.098 9.545 17.712 1.00 93.88 122 CYS A N 1
ATOM 978 C CA . CYS A 1 122 ? -17.100 10.617 17.722 1.00 93.88 122 CYS A CA 1
ATOM 979 C C . CYS A 1 122 ? -16.377 10.692 19.071 1.00 93.88 122 CYS A C 1
ATOM 981 O O . CYS A 1 122 ? -15.151 10.704 19.123 1.00 93.88 122 CYS A O 1
ATOM 983 N N . ARG A 1 123 ? -17.143 10.695 20.169 1.00 94.06 123 ARG A N 1
ATOM 984 C CA . ARG A 1 123 ? -16.595 10.758 21.525 1.00 94.06 123 ARG A CA 1
ATOM 985 C C . ARG A 1 123 ? -15.710 9.553 21.833 1.00 94.06 123 ARG A C 1
ATOM 987 O O . ARG A 1 123 ? -14.633 9.722 22.388 1.00 94.06 123 ARG A O 1
ATOM 994 N N . VAL A 1 124 ? -16.147 8.353 21.451 1.00 92.50 124 VAL A N 1
ATOM 995 C CA . VAL A 1 124 ? -15.382 7.118 21.645 1.00 92.50 124 VAL A CA 1
ATOM 996 C C . VAL A 1 124 ? -14.033 7.188 20.937 1.00 92.50 124 VAL A C 1
ATOM 998 O O . VAL A 1 124 ? -13.032 6.844 21.560 1.00 92.50 124 VAL A O 1
ATOM 1001 N N . VAL A 1 125 ? -13.984 7.663 19.690 1.00 91.69 125 VAL A N 1
ATOM 1002 C CA . VAL A 1 125 ? -12.721 7.806 18.950 1.00 91.69 125 VAL A CA 1
ATOM 1003 C C . VAL A 1 125 ? -11.809 8.825 19.633 1.00 91.69 125 VAL A C 1
ATOM 1005 O O . VAL A 1 125 ? -10.669 8.495 19.946 1.00 91.69 125 VAL A O 1
ATOM 1008 N N . SER A 1 126 ? -12.313 10.021 19.952 1.00 92.69 126 SER A N 1
ATOM 1009 C CA . SER A 1 126 ? -11.511 11.068 20.602 1.00 92.69 126 SER A CA 1
ATOM 1010 C C . SER A 1 126 ? -10.966 10.642 21.969 1.00 92.69 126 SER A C 1
ATOM 1012 O O . SER A 1 126 ? -9.787 10.841 22.248 1.00 92.69 126 SER A O 1
ATOM 1014 N N . GLU A 1 127 ? -11.794 10.014 22.812 1.00 93.00 127 GLU A N 1
ATOM 1015 C CA . GLU A 1 127 ? -11.359 9.497 24.116 1.00 93.00 127 GLU A CA 1
ATOM 1016 C C . GLU A 1 127 ? -10.333 8.364 23.972 1.00 93.00 127 GLU A C 1
ATOM 1018 O O . GLU A 1 127 ? -9.448 8.225 24.814 1.00 93.00 127 GLU A O 1
ATOM 1023 N N . SER A 1 128 ? -10.451 7.539 22.927 1.00 91.56 128 SER A N 1
ATOM 1024 C CA . SER A 1 128 ? -9.513 6.439 22.682 1.00 91.56 128 SER A CA 1
ATOM 1025 C C . SER A 1 128 ? -8.148 6.964 22.243 1.00 91.56 128 SER A C 1
ATOM 1027 O O . SER A 1 128 ? -7.144 6.513 22.783 1.00 91.56 128 SER A O 1
ATOM 1029 N N . ILE A 1 129 ? -8.111 7.962 21.352 1.00 91.50 129 ILE A N 1
ATOM 1030 C CA . ILE A 1 129 ? -6.870 8.628 20.924 1.00 91.50 129 ILE A CA 1
ATOM 1031 C C . ILE A 1 129 ? -6.145 9.226 22.133 1.00 91.50 129 ILE A C 1
ATOM 1033 O O . ILE A 1 129 ? -4.987 8.900 22.367 1.00 91.50 129 ILE A O 1
ATOM 1037 N N . GLN A 1 130 ? -6.845 10.006 22.963 1.00 92.06 130 GLN A N 1
ATOM 1038 C CA . GLN A 1 130 ? -6.245 10.636 24.147 1.00 92.06 130 GLN A CA 1
ATOM 1039 C C . GLN A 1 130 ? -5.642 9.621 25.128 1.00 92.06 130 GLN A C 1
ATOM 1041 O O . GLN A 1 130 ? -4.575 9.855 25.693 1.00 92.06 130 GLN A O 1
ATOM 1046 N N . LYS A 1 131 ? -6.321 8.489 25.350 1.00 89.31 131 LYS A N 1
ATOM 1047 C CA . LYS A 1 131 ? -5.830 7.435 26.251 1.00 89.31 131 LYS A CA 1
ATOM 1048 C C . LYS A 1 131 ? -4.615 6.707 25.690 1.00 89.31 131 LYS A C 1
ATOM 1050 O O . LYS A 1 131 ? -3.717 6.380 26.457 1.00 89.31 131 LYS A O 1
ATOM 1055 N N . ILE A 1 132 ? -4.595 6.458 24.383 1.00 89.50 132 ILE A N 1
ATOM 1056 C CA . ILE A 1 132 ? -3.469 5.805 23.710 1.00 89.50 132 ILE A CA 1
ATOM 1057 C C . ILE A 1 132 ? -2.254 6.742 23.703 1.00 89.50 132 ILE A C 1
ATOM 1059 O O . ILE A 1 132 ? -1.177 6.335 24.121 1.00 89.50 132 ILE A O 1
ATOM 1063 N N . GLU A 1 133 ? -2.433 8.018 23.348 1.00 87.25 133 GLU A N 1
ATOM 1064 C CA . GLU A 1 133 ? -1.372 9.035 23.409 1.00 87.25 133 GLU A CA 1
ATOM 1065 C C . GLU A 1 133 ? -0.798 9.201 24.822 1.00 87.25 133 GLU A C 1
ATOM 1067 O O . GLU A 1 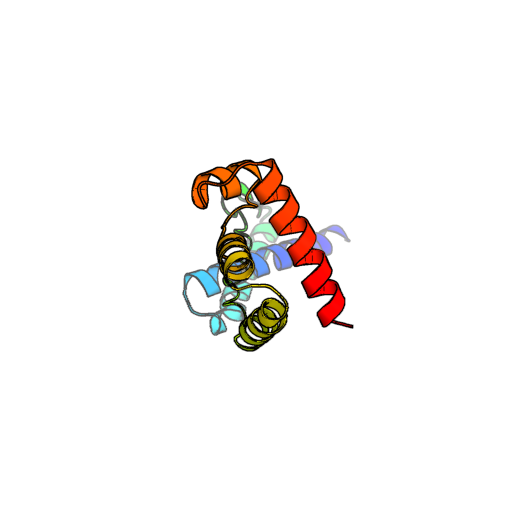133 ? 0.410 9.359 24.994 1.00 87.25 133 GLU A O 1
ATOM 1072 N N . GLY A 1 134 ? -1.656 9.150 25.845 1.00 80.75 134 GLY A N 1
ATOM 1073 C CA . GLY A 1 134 ? -1.238 9.223 27.243 1.00 80.75 134 GLY A CA 1
ATOM 1074 C C . GLY A 1 134 ? -0.487 7.987 27.745 1.00 80.75 134 GLY A C 1
ATOM 1075 O O . GLY A 1 134 ? 0.239 8.103 28.724 1.00 80.75 134 GLY A O 1
ATOM 1076 N N . ALA A 1 135 ? -0.651 6.830 27.099 1.00 74.19 135 ALA A N 1
ATOM 1077 C CA . ALA A 1 135 ? -0.003 5.574 27.483 1.00 74.19 135 ALA A CA 1
ATOM 1078 C C . ALA A 1 135 ? 1.345 5.332 26.783 1.00 74.19 135 ALA A C 1
ATOM 1080 O O . ALA A 1 135 ? 2.106 4.476 27.223 1.00 74.19 135 ALA A O 1
ATOM 1081 N N . ILE A 1 136 ? 1.626 6.060 25.696 1.00 65.31 136 ILE A N 1
ATOM 1082 C CA . ILE A 1 136 ? 2.882 5.975 24.928 1.00 65.31 136 ILE A CA 1
ATOM 1083 C C . ILE A 1 136 ? 3.972 6.907 25.510 1.00 65.31 136 ILE A C 1
ATOM 1085 O O . ILE A 1 136 ? 5.143 6.786 25.153 1.00 65.31 136 ILE A O 1
ATOM 1089 N N . ARG A 1 137 ? 3.609 7.828 26.415 1.00 55.59 137 ARG A N 1
ATOM 1090 C CA . ARG A 1 137 ? 4.552 8.674 27.171 1.00 55.59 137 ARG A CA 1
ATOM 1091 C C . ARG A 1 137 ? 5.080 7.973 28.414 1.00 55.59 137 ARG A C 1
ATOM 1093 O O . ARG A 1 137 ? 6.271 8.200 28.719 1.00 55.59 137 ARG A O 1
#